Protein AF-R9M955-F1 (afdb_monomer_lite)

Secondary structure (DSSP, 8-state):
---TTTT--TTGGGS-SEEEEEETTEEEEEEEES-TTT-EEEEEEEESS-TTS----EEEEEESSHHHHHHHHHHHHHHHHHH--------PPP------

Structure (mmCIF, N/CA/C/O backbone):
data_AF-R9M955-F1
#
_entry.id   AF-R9M955-F1
#
loop_
_atom_site.group_PDB
_atom_site.id
_atom_site.type_symbol
_atom_site.label_atom_id
_atom_site.label_alt_id
_atom_site.label_comp_id
_atom_site.label_asym_id
_atom_site.label_entity_id
_atom_site.label_seq_id
_atom_site.pdbx_PDB_ins_code
_atom_site.Cartn_x
_atom_site.Cartn_y
_atom_site.Cartn_z
_atom_site.occupancy
_atom_site.B_iso_or_equiv
_atom_site.auth_seq_id
_atom_site.auth_comp_id
_atom_site.auth_asym_id
_atom_site.auth_atom_id
_atom_site.pdbx_PDB_model_num
ATOM 1 N N . MET A 1 1 ? 10.928 -3.876 18.694 1.00 46.69 1 MET A N 1
ATOM 2 C CA . MET A 1 1 ? 9.507 -3.908 18.302 1.00 46.69 1 MET A CA 1
ATOM 3 C C . MET A 1 1 ? 9.500 -4.499 16.907 1.00 46.69 1 MET A C 1
ATOM 5 O O . MET A 1 1 ? 10.062 -3.876 16.019 1.00 46.69 1 MET A O 1
ATOM 9 N N . GLU A 1 2 ? 9.072 -5.751 16.740 1.00 58.03 2 GLU A N 1
ATOM 10 C CA . GLU A 1 2 ? 8.960 -6.341 15.400 1.00 58.03 2 GLU A CA 1
ATOM 11 C C . GLU A 1 2 ? 7.838 -5.613 14.664 1.00 58.03 2 GLU A C 1
ATOM 13 O O . GLU A 1 2 ? 6.701 -5.605 15.135 1.00 58.03 2 GLU A O 1
ATOM 18 N N . SER A 1 3 ? 8.161 -4.950 13.551 1.00 71.88 3 SER A N 1
ATOM 19 C CA . SER A 1 3 ? 7.148 -4.321 12.707 1.00 71.88 3 SER A CA 1
ATOM 20 C C . SER A 1 3 ? 6.155 -5.385 12.262 1.00 71.88 3 SER A C 1
ATOM 22 O O . SER A 1 3 ? 6.557 -6.446 11.777 1.00 71.88 3 SER A O 1
ATOM 24 N N . SER A 1 4 ? 4.858 -5.085 12.336 1.00 77.06 4 SER A N 1
ATOM 25 C CA . SER A 1 4 ? 3.805 -6.022 11.896 1.00 77.06 4 SER A CA 1
ATOM 26 C C . SER A 1 4 ? 3.937 -6.407 10.413 1.00 77.06 4 SER A C 1
ATOM 28 O O . SER A 1 4 ? 3.338 -7.375 9.957 1.00 77.06 4 SER A O 1
ATOM 30 N N . PHE A 1 5 ? 4.756 -5.659 9.671 1.00 84.19 5 PHE A N 1
ATOM 31 C CA . PHE A 1 5 ? 5.045 -5.807 8.251 1.00 84.19 5 PHE A CA 1
ATOM 32 C C . PHE A 1 5 ? 6.467 -6.308 7.953 1.00 84.19 5 PHE A C 1
ATOM 34 O O . PHE A 1 5 ? 6.905 -6.241 6.806 1.00 8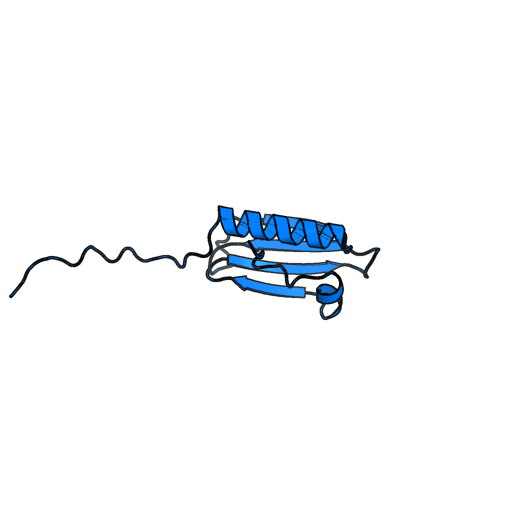4.19 5 PHE A O 1
ATOM 41 N N . ALA A 1 6 ? 7.200 -6.831 8.943 1.00 82.25 6 ALA A N 1
ATOM 42 C CA . ALA A 1 6 ? 8.569 -7.332 8.757 1.00 82.25 6 ALA A CA 1
ATOM 43 C C . ALA A 1 6 ? 8.686 -8.435 7.682 1.00 82.25 6 ALA A C 1
ATOM 45 O O . ALA A 1 6 ? 9.750 -8.630 7.101 1.00 82.25 6 ALA A O 1
ATOM 46 N N . PHE A 1 7 ? 7.582 -9.119 7.369 1.00 83.00 7 PHE A N 1
ATOM 47 C CA . PHE A 1 7 ? 7.500 -10.142 6.324 1.00 83.00 7 PHE A CA 1
ATOM 48 C C . PHE A 1 7 ? 7.489 -9.588 4.882 1.00 83.00 7 PHE A C 1
ATOM 50 O O . PHE A 1 7 ? 7.656 -10.359 3.935 1.00 83.00 7 PHE A O 1
ATOM 57 N N . LEU A 1 8 ? 7.246 -8.285 4.682 1.00 85.44 8 LEU A N 1
ATOM 58 C CA . LEU A 1 8 ? 7.131 -7.680 3.349 1.00 85.44 8 LEU A CA 1
ATOM 59 C C . LEU A 1 8 ? 8.506 -7.462 2.730 1.00 85.44 8 LEU A C 1
ATOM 61 O O . LEU A 1 8 ? 9.084 -6.414 2.946 1.00 85.44 8 LEU A O 1
ATOM 65 N N . ASP A 1 9 ? 9.060 -8.397 1.969 1.00 83.56 9 ASP A N 1
ATOM 66 C CA . ASP A 1 9 ? 10.348 -8.210 1.278 1.00 83.56 9 ASP A CA 1
ATOM 67 C C . ASP A 1 9 ? 10.205 -7.816 -0.206 1.00 83.56 9 ASP A C 1
ATOM 69 O O . ASP A 1 9 ? 9.155 -8.017 -0.813 1.00 83.56 9 ASP A O 1
ATOM 73 N N . SER A 1 10 ? 11.271 -7.310 -0.833 1.00 81.62 10 SER A N 1
ATOM 74 C CA . SER A 1 10 ? 11.346 -7.114 -2.289 1.00 81.62 10 SER A CA 1
ATOM 75 C C . SER A 1 10 ? 10.930 -8.365 -3.079 1.00 81.62 10 SER A C 1
ATOM 77 O O . SER A 1 10 ? 10.185 -8.264 -4.062 1.00 81.62 10 SER A O 1
ATOM 79 N N . ALA A 1 11 ? 11.310 -9.553 -2.595 1.00 83.50 11 ALA A N 1
ATOM 80 C CA . ALA A 1 11 ? 10.933 -10.834 -3.173 1.00 83.50 11 ALA A CA 1
ATOM 81 C C . ALA A 1 11 ? 9.441 -11.150 -2.988 1.00 83.50 11 ALA A C 1
ATOM 83 O O . ALA A 1 11 ? 8.858 -11.849 -3.821 1.00 83.50 11 ALA A O 1
ATOM 84 N N . PHE A 1 12 ? 8.793 -10.617 -1.946 1.00 82.75 12 PHE A N 1
ATOM 85 C CA . PHE A 1 12 ? 7.360 -10.801 -1.712 1.00 82.75 12 PHE A CA 1
ATOM 86 C C . PHE A 1 12 ? 6.560 -10.282 -2.903 1.00 82.75 12 PHE A C 1
ATOM 88 O O . PHE A 1 12 ? 5.676 -10.988 -3.375 1.00 82.75 12 PHE A O 1
ATOM 95 N N . PHE A 1 13 ? 6.951 -9.124 -3.451 1.00 80.12 13 PHE A N 1
ATOM 96 C CA . PHE A 1 13 ? 6.274 -8.463 -4.567 1.00 80.12 13 PHE A CA 1
ATOM 97 C C . PHE A 1 13 ? 6.442 -9.167 -5.922 1.00 80.12 13 PHE A C 1
ATOM 99 O O . PHE A 1 13 ? 5.681 -8.883 -6.847 1.00 80.12 13 PHE A O 1
ATOM 106 N N . THR A 1 14 ? 7.327 -10.160 -6.043 1.00 82.12 14 THR A N 1
ATOM 107 C CA . THR A 1 14 ? 7.504 -10.932 -7.289 1.00 82.12 14 THR A CA 1
ATOM 108 C C . THR A 1 14 ? 6.376 -11.937 -7.559 1.00 82.12 14 THR A C 1
ATOM 110 O O . THR A 1 14 ? 6.122 -12.279 -8.714 1.00 82.12 14 THR A O 1
ATOM 113 N N . ARG A 1 15 ? 5.663 -12.389 -6.519 1.00 80.56 15 ARG A N 1
ATOM 114 C CA . ARG A 1 15 ? 4.715 -13.522 -6.568 1.00 80.56 15 ARG A CA 1
ATOM 115 C C . ARG A 1 15 ? 3.377 -13.231 -7.265 1.00 80.56 15 ARG A C 1
ATOM 117 O O . ARG A 1 15 ? 2.721 -14.140 -7.756 1.00 80.56 15 ARG A O 1
ATOM 124 N N . ALA A 1 16 ? 2.966 -11.975 -7.304 1.00 80.69 16 ALA A N 1
ATOM 125 C CA . ALA A 1 16 ? 1.696 -11.457 -7.791 1.00 80.69 16 ALA A CA 1
ATOM 126 C C . ALA A 1 16 ? 1.853 -9.984 -8.209 1.00 80.69 16 ALA A C 1
ATOM 128 O O . ALA A 1 16 ? 2.812 -9.305 -7.842 1.00 80.69 16 ALA A O 1
ATOM 129 N N . ALA A 1 17 ? 0.917 -9.480 -9.013 1.00 82.38 17 ALA A N 1
ATOM 130 C CA . ALA A 1 17 ? 0.889 -8.068 -9.404 1.00 82.38 17 ALA A CA 1
ATOM 131 C C . ALA A 1 17 ? 0.259 -7.170 -8.325 1.00 82.38 17 ALA A C 1
ATOM 133 O O . ALA A 1 17 ? 0.569 -5.984 -8.242 1.00 82.38 17 ALA A O 1
ATOM 134 N N . VAL A 1 18 ? -0.631 -7.738 -7.508 1.00 86.19 18 VAL A N 1
ATOM 135 C CA . VAL A 1 18 ? -1.406 -7.030 -6.491 1.00 86.19 18 VAL A CA 1
ATOM 136 C C . VAL A 1 18 ? -1.469 -7.872 -5.221 1.00 86.19 18 VAL A C 1
ATOM 138 O O . VAL A 1 18 ? -1.761 -9.063 -5.294 1.00 86.19 18 VAL A O 1
ATOM 141 N N . TYR A 1 19 ? -1.272 -7.231 -4.072 1.00 84.00 19 TYR A N 1
ATOM 142 C CA . TYR A 1 19 ? -1.311 -7.846 -2.748 1.00 84.00 19 TYR A CA 1
ATOM 143 C C . TYR A 1 19 ? -2.310 -7.103 -1.869 1.00 84.00 19 TYR A C 1
ATOM 145 O O . TYR A 1 19 ? -1.989 -6.039 -1.340 1.00 84.00 19 TYR A O 1
ATOM 153 N N . PRO A 1 20 ? -3.541 -7.607 -1.744 1.00 85.81 20 PRO A N 1
ATOM 154 C CA . PRO A 1 20 ? -4.461 -7.126 -0.731 1.00 85.81 20 PRO A CA 1
ATOM 155 C C . PRO A 1 20 ? -4.087 -7.713 0.636 1.00 85.81 20 PRO A C 1
ATOM 157 O O . PRO A 1 20 ? -3.710 -8.881 0.733 1.00 85.81 20 PRO A O 1
ATOM 160 N N . GLY A 1 21 ? -4.237 -6.924 1.693 1.00 84.56 21 GLY A N 1
ATOM 161 C CA . GLY A 1 21 ? -4.089 -7.393 3.062 1.00 84.56 21 GLY A CA 1
ATOM 162 C C . GLY A 1 21 ? -4.891 -6.558 4.052 1.00 84.56 21 GLY A C 1
ATOM 163 O O . GLY A 1 21 ? -5.401 -5.477 3.749 1.00 84.56 21 GLY A O 1
ATOM 164 N N . SER A 1 22 ? -5.069 -7.111 5.243 1.00 83.81 22 SER A N 1
ATOM 165 C CA . SER A 1 22 ? -5.851 -6.487 6.303 1.00 83.81 22 SER A CA 1
ATOM 166 C C . SER A 1 22 ? -5.289 -6.849 7.665 1.00 83.81 22 SER A C 1
ATOM 168 O O . SER A 1 22 ? -4.907 -7.998 7.882 1.00 83.81 22 SER A O 1
ATOM 170 N N . LEU A 1 23 ? -5.279 -5.884 8.577 1.00 80.00 23 LEU A N 1
ATOM 171 C CA . LEU A 1 23 ? -4.815 -6.024 9.951 1.00 80.00 23 LEU A CA 1
ATOM 172 C C . LEU A 1 23 ? -5.901 -5.462 10.879 1.00 80.00 23 LEU A C 1
ATOM 174 O O . LEU A 1 23 ? -5.966 -4.265 11.141 1.00 80.00 23 LEU A O 1
ATOM 178 N N . GLY A 1 24 ? -6.829 -6.327 11.301 1.00 77.31 24 GLY A N 1
ATOM 179 C CA . GLY A 1 24 ? -8.046 -5.897 11.999 1.00 77.31 24 GLY A CA 1
ATOM 180 C C . GLY A 1 24 ? -8.931 -5.022 11.101 1.00 77.31 24 GLY A C 1
ATOM 181 O O . GLY A 1 24 ? -9.424 -5.479 10.066 1.00 77.31 24 GLY A O 1
ATOM 182 N N . THR A 1 25 ? -9.120 -3.763 11.495 1.00 75.38 25 THR A N 1
ATOM 183 C CA . THR A 1 25 ? -9.842 -2.717 10.743 1.00 75.38 25 THR A CA 1
ATOM 184 C C . THR A 1 25 ? -8.983 -2.018 9.688 1.00 75.38 25 THR A C 1
ATOM 186 O O . THR A 1 25 ? -9.528 -1.454 8.738 1.00 75.38 25 THR A O 1
ATOM 189 N N . PHE A 1 26 ? -7.656 -2.104 9.799 1.00 79.88 26 PHE A N 1
ATOM 190 C CA . PHE A 1 26 ? -6.721 -1.495 8.861 1.00 79.88 26 PHE A CA 1
ATOM 191 C C . PHE A 1 26 ? -6.663 -2.309 7.567 1.00 79.88 26 PHE A C 1
ATOM 193 O O . PHE A 1 26 ? -6.357 -3.506 7.581 1.00 79.88 26 PHE A O 1
ATOM 200 N N . ARG A 1 27 ? -6.956 -1.684 6.427 1.00 83.81 27 ARG A N 1
ATOM 201 C CA . ARG A 1 27 ? -6.875 -2.327 5.113 1.00 83.81 27 ARG A CA 1
ATOM 202 C C . ARG A 1 27 ? -5.734 -1.719 4.322 1.00 83.81 27 ARG A C 1
ATOM 204 O O . ARG A 1 27 ? -5.566 -0.505 4.277 1.00 83.81 27 ARG A O 1
ATOM 211 N N . TYR A 1 28 ? -4.971 -2.581 3.664 1.00 87.25 28 TYR A N 1
ATOM 212 C CA . TYR A 1 28 ? -3.878 -2.165 2.805 1.00 87.25 28 TYR A CA 1
ATOM 213 C C . TYR A 1 28 ? -3.884 -2.949 1.500 1.00 87.25 28 TYR A C 1
ATOM 215 O O . TYR A 1 28 ? -4.366 -4.081 1.399 1.00 87.25 28 TYR A O 1
ATOM 223 N N . ARG A 1 29 ? -3.357 -2.328 0.456 1.00 88.38 29 ARG A N 1
ATOM 224 C CA . ARG A 1 29 ? -3.177 -2.952 -0.845 1.00 88.38 29 ARG A CA 1
ATOM 225 C C . ARG A 1 29 ? -1.860 -2.490 -1.422 1.00 88.38 29 ARG A C 1
ATOM 227 O O . ARG A 1 29 ? -1.541 -1.312 -1.361 1.00 88.38 29 ARG A O 1
ATOM 234 N N . PHE A 1 30 ? -1.140 -3.406 -2.044 1.00 89.88 30 PHE A N 1
ATOM 235 C CA . PHE A 1 30 ? 0.046 -3.087 -2.821 1.00 89.88 30 PHE A CA 1
ATOM 236 C C . PHE A 1 30 ? -0.180 -3.488 -4.267 1.00 89.88 30 PHE A C 1
ATOM 238 O O . PHE A 1 30 ? -0.802 -4.514 -4.544 1.00 89.88 30 PHE A O 1
ATOM 245 N N . LYS A 1 31 ? 0.338 -2.701 -5.197 1.00 89.75 31 LYS A N 1
ATOM 246 C CA . LYS A 1 31 ? 0.394 -3.025 -6.618 1.00 89.75 31 LYS A CA 1
ATOM 247 C C . LYS A 1 31 ? 1.807 -2.747 -7.063 1.00 89.75 31 LYS A C 1
ATOM 249 O O . LYS A 1 31 ? 2.310 -1.643 -6.878 1.00 89.75 31 LYS A O 1
ATOM 254 N N . ARG A 1 32 ? 2.430 -3.748 -7.664 1.00 87.44 32 ARG A N 1
ATOM 255 C CA . ARG A 1 32 ? 3.684 -3.523 -8.365 1.00 87.44 32 ARG A CA 1
ATOM 256 C C . ARG A 1 32 ? 3.400 -3.103 -9.798 1.00 87.44 32 ARG A C 1
ATOM 258 O O . ARG A 1 32 ? 2.500 -3.631 -10.454 1.00 87.44 32 ARG A O 1
ATOM 265 N N . GLU A 1 33 ? 4.209 -2.186 -10.283 1.00 85.06 33 GLU A N 1
ATOM 266 C CA . GLU A 1 33 ? 4.239 -1.756 -11.667 1.00 85.06 33 GLU A CA 1
ATOM 267 C C . GLU A 1 33 ? 5.655 -1.965 -12.200 1.00 85.06 33 GLU A C 1
ATOM 269 O O . GLU A 1 33 ? 6.625 -1.544 -11.579 1.00 85.06 33 GLU A O 1
ATOM 274 N N . GLY A 1 34 ? 5.788 -2.673 -13.322 1.00 83.75 34 GLY A N 1
ATOM 275 C CA . GLY A 1 34 ? 7.092 -3.046 -13.873 1.00 83.75 34 GLY A CA 1
ATOM 276 C C . GLY A 1 34 ? 7.721 -4.284 -13.218 1.00 83.75 34 GLY A C 1
ATOM 277 O O . GLY A 1 34 ? 7.018 -5.214 -12.805 1.00 83.75 34 GLY A O 1
ATOM 278 N N . TRP A 1 35 ? 9.057 -4.301 -13.185 1.00 76.56 35 TRP A N 1
ATOM 279 C CA . TRP A 1 35 ? 9.920 -5.415 -12.761 1.00 76.56 35 TRP A CA 1
ATOM 280 C C . TRP A 1 35 ? 10.913 -4.972 -11.678 1.00 76.56 35 TRP A C 1
ATOM 282 O O . TRP A 1 35 ? 11.215 -3.788 -11.574 1.00 76.56 35 TRP A O 1
ATOM 292 N N . THR A 1 36 ? 11.421 -5.905 -10.869 1.00 76.75 36 THR A N 1
ATOM 293 C CA . THR A 1 36 ? 12.332 -5.589 -9.751 1.00 76.75 36 THR A CA 1
ATOM 294 C C . THR A 1 36 ? 13.539 -4.771 -10.234 1.00 76.75 36 THR A C 1
ATOM 296 O O . THR A 1 36 ? 14.124 -5.096 -11.266 1.00 76.75 36 THR A O 1
ATOM 299 N N . GLY A 1 37 ? 13.882 -3.682 -9.536 1.00 74.25 37 GLY A N 1
ATOM 300 C CA . GLY A 1 37 ? 14.990 -2.782 -9.904 1.00 74.25 37 GLY A CA 1
ATOM 301 C C . GLY A 1 37 ? 14.678 -1.683 -10.936 1.00 74.25 37 GLY A C 1
ATOM 302 O O . GLY A 1 37 ? 15.475 -0.766 -11.104 1.00 74.25 37 GLY A O 1
ATOM 303 N N . SER A 1 38 ? 13.530 -1.717 -11.617 1.00 79.19 38 SER A N 1
ATOM 304 C CA . SER A 1 38 ? 13.056 -0.598 -12.469 1.00 79.19 38 SER A CA 1
ATOM 305 C C . SER A 1 38 ? 11.561 -0.310 -12.317 1.00 79.19 38 SER A C 1
ATOM 307 O O . SER A 1 38 ? 11.010 0.563 -12.983 1.00 79.19 38 SER A O 1
ATOM 309 N N . GLY A 1 39 ? 10.895 -1.085 -11.469 1.00 83.88 39 GLY A N 1
ATOM 310 C CA . GLY A 1 39 ? 9.484 -0.988 -11.165 1.00 83.88 39 GLY A CA 1
ATOM 311 C C . GLY A 1 39 ? 9.219 -0.173 -9.910 1.00 83.88 39 GLY A C 1
ATOM 312 O O . GLY A 1 39 ? 10.123 0.140 -9.136 1.00 83.88 39 GLY A O 1
ATOM 313 N N . ARG A 1 40 ? 7.947 0.143 -9.700 1.00 89.62 40 ARG A N 1
ATOM 314 C CA . ARG A 1 40 ? 7.452 0.896 -8.549 1.00 89.62 40 ARG A CA 1
ATOM 315 C C . ARG A 1 40 ? 6.408 0.080 -7.810 1.00 89.62 40 ARG A C 1
ATOM 317 O O . ARG A 1 40 ? 5.639 -0.665 -8.417 1.00 89.62 40 ARG A O 1
ATOM 324 N N . ILE A 1 41 ? 6.385 0.211 -6.496 1.00 89.75 41 ILE A N 1
ATOM 325 C CA . ILE A 1 41 ? 5.377 -0.364 -5.619 1.00 89.75 41 ILE A CA 1
ATOM 326 C C . ILE A 1 41 ? 4.472 0.775 -5.193 1.00 89.75 41 ILE A C 1
ATOM 328 O O . ILE A 1 41 ? 4.869 1.661 -4.444 1.00 89.75 41 ILE A O 1
ATOM 332 N N . GLN A 1 42 ? 3.239 0.737 -5.667 1.00 90.94 42 GLN A N 1
ATOM 333 C CA . GLN A 1 42 ? 2.214 1.639 -5.195 1.00 90.94 42 GLN A CA 1
ATOM 334 C C . GLN A 1 42 ? 1.478 0.968 -4.039 1.00 90.94 42 GLN A C 1
ATOM 336 O O . GLN A 1 42 ? 0.975 -0.153 -4.166 1.00 90.94 42 GLN A O 1
ATOM 341 N N . ALA A 1 43 ? 1.468 1.636 -2.896 1.00 90.19 43 ALA A N 1
ATOM 342 C CA . ALA A 1 43 ? 0.771 1.219 -1.700 1.00 90.19 43 ALA A CA 1
ATOM 343 C C . ALA A 1 43 ? -0.471 2.082 -1.501 1.00 90.19 43 ALA A C 1
ATOM 345 O O . ALA A 1 43 ? -0.474 3.279 -1.788 1.00 90.19 43 ALA A O 1
ATOM 346 N N . TRP A 1 44 ? -1.529 1.455 -1.006 1.00 88.44 44 TRP A N 1
ATOM 347 C CA . TRP A 1 44 ? -2.752 2.111 -0.575 1.00 88.44 44 TRP A CA 1
ATOM 348 C C . TRP A 1 44 ? -3.096 1.614 0.811 1.00 88.44 44 TRP A C 1
ATOM 350 O O . TRP A 1 44 ? -3.109 0.403 1.042 1.00 88.44 44 TRP A O 1
ATOM 360 N N . VAL A 1 45 ? -3.430 2.536 1.699 1.00 87.38 45 VAL A N 1
ATOM 361 C CA . VAL A 1 45 ? -4.006 2.239 3.007 1.00 87.38 45 VAL A CA 1
ATOM 362 C C . VAL A 1 45 ? -5.328 2.970 3.119 1.00 87.38 45 VAL A C 1
ATOM 364 O O . VAL A 1 45 ? -5.470 4.112 2.682 1.00 87.38 45 VAL A O 1
ATOM 367 N N . TYR A 1 46 ? -6.322 2.278 3.647 1.00 79.12 46 TYR A N 1
ATOM 368 C CA . TYR A 1 46 ? -7.656 2.817 3.828 1.00 79.12 46 TYR A CA 1
ATOM 369 C C . TYR A 1 46 ? -8.295 2.177 5.050 1.00 79.12 46 TYR A C 1
ATOM 371 O O . TYR A 1 46 ? -7.975 1.055 5.450 1.00 79.12 46 TYR A O 1
ATOM 379 N N . GLU A 1 47 ? -9.197 2.928 5.659 1.00 67.00 47 GLU A N 1
ATOM 380 C CA . GLU A 1 47 ? -9.949 2.493 6.820 1.00 67.00 47 GLU A CA 1
ATOM 381 C C . GLU A 1 47 ? -11.427 2.467 6.449 1.00 67.00 47 GLU A C 1
ATOM 383 O O . GLU A 1 47 ? -11.883 3.291 5.655 1.00 67.00 47 GLU A O 1
ATOM 388 N N . ASN A 1 48 ? -12.148 1.522 7.051 1.00 54.22 48 ASN A N 1
ATOM 389 C CA . ASN A 1 48 ? -13.586 1.302 6.940 1.00 54.22 48 ASN A CA 1
ATOM 390 C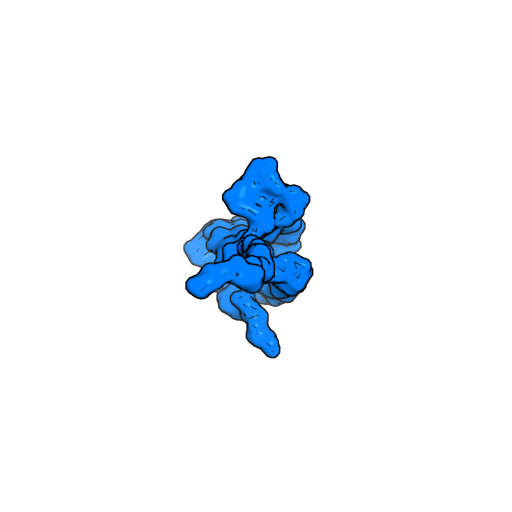 C . ASN A 1 48 ? -14.054 0.338 5.827 1.00 54.22 48 ASN A C 1
ATOM 392 O O . ASN A 1 48 ? -13.545 0.286 4.710 1.00 54.22 48 ASN A O 1
ATOM 396 N N . THR A 1 49 ? -15.058 -0.461 6.191 1.00 53.44 49 THR A N 1
ATOM 397 C CA . THR A 1 49 ? -15.602 -1.649 5.504 1.00 53.44 49 THR A CA 1
ATOM 398 C C . THR A 1 49 ? -16.129 -1.412 4.076 1.00 53.44 49 THR A C 1
ATOM 400 O O . THR A 1 49 ? -16.392 -2.387 3.372 1.00 53.44 49 THR A O 1
ATOM 403 N N . SER A 1 50 ? -16.230 -0.162 3.606 1.00 45.94 50 SER A N 1
ATOM 404 C CA . SER A 1 50 ? -16.837 0.180 2.312 1.00 45.94 50 SER A CA 1
ATOM 405 C C . SER A 1 50 ? -16.044 1.228 1.525 1.00 45.94 50 SER A C 1
ATOM 407 O O . SER A 1 50 ? -15.800 2.335 1.998 1.00 45.94 50 SER A O 1
ATOM 409 N N . PHE A 1 51 ? -15.721 0.882 0.274 1.00 41.81 51 PHE A N 1
ATOM 410 C CA . PHE A 1 51 ? -14.986 1.685 -0.717 1.00 41.81 51 PHE A CA 1
ATOM 411 C C . PHE A 1 51 ? -15.679 3.018 -1.082 1.00 41.81 51 PHE A C 1
ATOM 413 O O . PHE A 1 51 ? -15.018 3.939 -1.544 1.00 41.81 51 PHE A O 1
ATOM 420 N N . GLU A 1 52 ? -16.990 3.140 -0.845 1.00 46.22 52 GLU A N 1
ATOM 421 C CA . GLU A 1 52 ? -17.789 4.348 -1.131 1.00 46.22 52 GLU A CA 1
ATOM 422 C C . GLU A 1 52 ? -17.719 5.428 -0.029 1.00 46.22 52 GLU A C 1
ATOM 424 O O . GLU A 1 52 ? -18.065 6.575 -0.291 1.00 46.22 52 GLU A O 1
ATOM 429 N N . LEU A 1 53 ? -17.260 5.088 1.186 1.00 52.00 53 LEU A N 1
ATOM 430 C CA . LEU A 1 53 ? -17.179 5.990 2.356 1.00 52.00 53 LEU A CA 1
ATOM 431 C C . LEU A 1 53 ? -15.748 6.133 2.905 1.00 52.00 53 LEU A C 1
ATOM 433 O O . LEU A 1 53 ? -15.539 6.667 3.993 1.00 52.00 53 LEU A O 1
ATOM 437 N N . ALA A 1 54 ? -14.753 5.605 2.193 1.00 50.84 54 ALA A N 1
ATOM 438 C CA . ALA A 1 54 ? -13.363 5.651 2.622 1.00 50.84 54 ALA A CA 1
ATOM 439 C C . ALA A 1 54 ? -12.796 7.070 2.428 1.00 50.84 54 ALA A C 1
ATOM 441 O O . ALA A 1 54 ? -12.254 7.396 1.377 1.00 50.84 54 ALA A O 1
ATOM 442 N N . GLU A 1 55 ? -12.921 7.919 3.449 1.00 51.03 55 GLU A N 1
ATOM 443 C CA . GLU A 1 55 ? -12.446 9.315 3.423 1.00 51.03 55 GLU A CA 1
ATOM 444 C C . GLU A 1 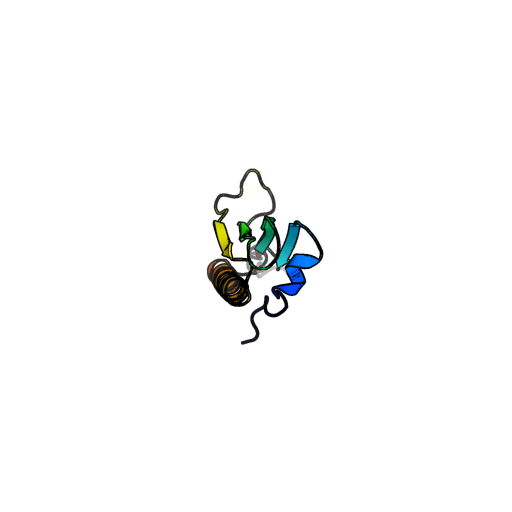55 ? -10.918 9.451 3.537 1.00 51.03 55 GLU A C 1
ATOM 446 O O . GLU A 1 55 ? -10.355 10.469 3.151 1.00 51.03 55 GLU A O 1
ATOM 451 N N . ASN A 1 56 ? -10.217 8.414 4.003 1.00 61.06 56 ASN A N 1
ATOM 452 C CA . ASN A 1 56 ? -8.778 8.469 4.273 1.00 61.06 56 ASN A CA 1
ATOM 453 C C . ASN A 1 56 ? -8.011 7.431 3.447 1.00 61.06 56 ASN A C 1
ATOM 455 O O . ASN A 1 56 ? -7.333 6.565 4.010 1.00 61.06 56 ASN A O 1
ATOM 459 N N . ILE A 1 57 ? -8.155 7.472 2.118 1.00 72.88 57 ILE A N 1
ATOM 460 C CA . ILE A 1 57 ? -7.305 6.685 1.215 1.00 72.88 57 ILE A CA 1
ATOM 461 C C . ILE A 1 57 ? -5.967 7.409 1.103 1.00 72.88 57 ILE A C 1
ATOM 463 O O . ILE A 1 57 ? -5.856 8.423 0.418 1.00 72.88 57 ILE A O 1
ATOM 467 N N . GLU A 1 58 ? -4.943 6.872 1.753 1.00 82.88 58 GLU A N 1
ATOM 468 C CA . GLU A 1 58 ? -3.579 7.345 1.555 1.00 82.88 58 GLU A CA 1
ATOM 469 C C . GLU A 1 58 ? -2.883 6.419 0.571 1.00 82.88 58 GLU A C 1
ATOM 471 O O . GLU A 1 58 ? -2.898 5.193 0.717 1.00 82.88 58 GLU A O 1
ATOM 476 N N . THR A 1 59 ? -2.304 7.015 -0.465 1.00 87.62 59 THR A N 1
ATOM 477 C CA . THR A 1 59 ? -1.498 6.297 -1.441 1.00 87.62 59 THR A CA 1
ATOM 478 C C . THR A 1 59 ? -0.094 6.850 -1.435 1.00 87.62 59 THR A C 1
ATOM 480 O O . THR A 1 59 ? 0.102 8.062 -1.471 1.00 87.62 59 THR A O 1
ATOM 483 N N . GLU A 1 60 ? 0.874 5.948 -1.416 1.00 90.56 60 GLU A N 1
ATOM 484 C CA . GLU A 1 60 ? 2.272 6.308 -1.542 1.00 90.56 60 GLU A CA 1
ATOM 485 C C . GLU A 1 60 ? 2.951 5.368 -2.529 1.00 90.56 60 GLU A C 1
ATOM 487 O O . GLU A 1 60 ? 2.584 4.198 -2.670 1.00 90.56 60 GLU A O 1
ATOM 492 N N . THR A 1 61 ? 3.895 5.914 -3.286 1.00 90.62 61 THR A N 1
ATOM 493 C CA . THR A 1 61 ? 4.619 5.169 -4.311 1.00 90.62 61 THR A CA 1
ATOM 494 C C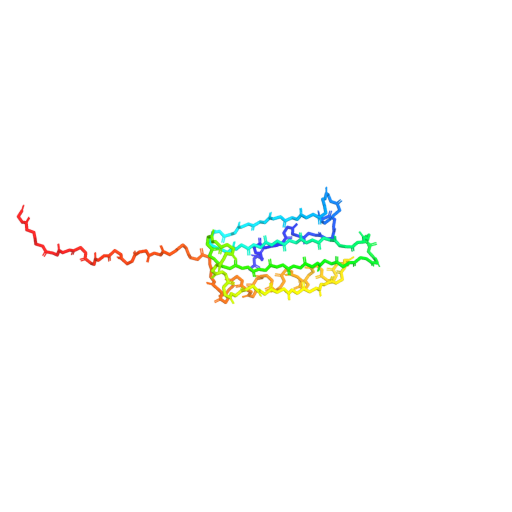 . THR A 1 61 ? 6.070 5.070 -3.896 1.00 90.62 61 THR A C 1
ATOM 496 O O . THR A 1 61 ? 6.721 6.082 -3.664 1.00 90.62 61 THR A O 1
ATOM 499 N N . PHE A 1 62 ? 6.567 3.845 -3.848 1.00 90.00 62 PHE A N 1
ATOM 500 C CA . PHE A 1 62 ? 7.935 3.519 -3.484 1.00 90.00 62 PHE A CA 1
ATOM 501 C C . PHE A 1 62 ? 8.621 2.834 -4.662 1.00 90.00 62 PHE A C 1
ATOM 503 O O . PHE A 1 62 ? 7.970 2.197 -5.493 1.00 90.00 62 PHE A O 1
ATOM 510 N N . ASP A 1 63 ? 9.940 2.928 -4.752 1.00 89.88 63 ASP A N 1
ATOM 511 C CA . ASP A 1 63 ? 10.697 2.154 -5.732 1.00 89.88 63 ASP A CA 1
ATOM 512 C C . ASP A 1 63 ? 10.713 0.666 -5.349 1.00 89.88 63 ASP A C 1
ATOM 514 O O . ASP A 1 63 ? 10.782 0.312 -4.171 1.00 89.88 63 ASP A O 1
ATOM 518 N N . TRP A 1 64 ? 10.648 -0.235 -6.338 1.00 87.56 64 TRP A N 1
ATOM 519 C CA . TRP A 1 64 ? 10.737 -1.682 -6.104 1.00 87.56 64 TRP A CA 1
ATOM 520 C C . TRP A 1 64 ? 12.194 -2.105 -5.865 1.00 87.56 64 TRP A C 1
ATOM 522 O O . TRP A 1 64 ? 12.824 -2.785 -6.681 1.00 87.56 64 TRP A O 1
ATOM 532 N N . THR A 1 65 ? 12.719 -1.667 -4.725 1.00 87.94 65 THR A N 1
ATOM 533 C CA . THR A 1 65 ? 14.062 -1.930 -4.201 1.00 87.94 65 THR A CA 1
ATOM 534 C C . THR A 1 65 ? 13.971 -2.277 -2.716 1.00 87.94 65 THR A C 1
ATOM 536 O O . THR A 1 65 ? 12.943 -2.043 -2.084 1.00 87.94 65 THR A O 1
ATOM 539 N N . GLU A 1 66 ? 15.036 -2.831 -2.139 1.00 86.25 66 GLU A N 1
ATOM 540 C CA . GLU A 1 66 ? 15.077 -3.161 -0.706 1.00 86.25 66 GLU A CA 1
ATOM 541 C C . GLU A 1 66 ? 14.816 -1.921 0.163 1.00 86.25 66 GLU A C 1
ATOM 543 O O . GLU A 1 66 ? 13.916 -1.938 0.998 1.00 86.25 66 GLU A O 1
ATOM 548 N N . ALA A 1 67 ? 15.482 -0.803 -0.143 1.00 87.88 67 ALA A N 1
ATOM 549 C CA . ALA A 1 67 ? 15.280 0.466 0.553 1.00 87.88 67 ALA A CA 1
ATOM 550 C C . ALA A 1 67 ? 13.839 1.001 0.423 1.00 87.88 67 ALA A C 1
ATOM 552 O O . ALA A 1 67 ? 13.269 1.501 1.393 1.00 87.88 67 ALA A O 1
ATOM 553 N N . GLY A 1 68 ? 13.222 0.880 -0.759 1.00 88.44 68 GLY A N 1
ATOM 554 C CA . GLY A 1 68 ? 11.830 1.293 -0.963 1.00 88.44 68 GLY A CA 1
ATOM 555 C C . GLY A 1 68 ? 10.843 0.427 -0.178 1.00 88.44 68 GLY A C 1
ATOM 556 O O . GLY A 1 68 ? 9.860 0.928 0.363 1.00 88.44 68 GLY A O 1
ATOM 557 N N . VAL A 1 69 ? 11.136 -0.867 -0.046 1.00 86.88 69 VAL A N 1
ATOM 558 C CA . VAL A 1 69 ? 10.347 -1.793 0.771 1.00 86.88 69 VAL A CA 1
ATOM 559 C C . VAL A 1 69 ? 10.525 -1.520 2.268 1.00 86.88 69 VAL A C 1
ATOM 561 O O . VAL A 1 69 ? 9.546 -1.570 3.009 1.00 86.88 69 VAL A O 1
ATOM 564 N N . GLU A 1 70 ? 11.726 -1.174 2.731 1.00 89.50 70 GLU A N 1
ATOM 565 C CA . GLU A 1 70 ? 11.951 -0.733 4.115 1.00 89.50 70 GLU A CA 1
ATOM 566 C C . GLU A 1 70 ? 11.189 0.560 4.444 1.00 89.50 70 GLU A C 1
ATOM 568 O O . GLU A 1 70 ? 10.552 0.657 5.501 1.00 89.50 70 GLU A O 1
ATOM 573 N N . ALA A 1 71 ? 11.185 1.525 3.518 1.00 90.50 71 ALA A N 1
ATOM 574 C CA . ALA A 1 71 ? 10.389 2.744 3.635 1.00 90.50 71 ALA A CA 1
ATOM 575 C C . ALA A 1 71 ? 8.886 2.430 3.680 1.00 90.50 71 ALA A C 1
ATOM 577 O O . ALA A 1 71 ? 8.187 2.925 4.563 1.00 90.50 71 ALA A O 1
ATOM 578 N N . LEU A 1 72 ? 8.407 1.531 2.813 1.00 89.81 72 LEU A N 1
ATOM 579 C CA . LEU A 1 72 ? 7.022 1.060 2.818 1.00 89.81 72 LEU A CA 1
ATOM 580 C C . LEU A 1 72 ? 6.636 0.423 4.159 1.00 89.81 72 LEU A C 1
ATOM 582 O O . LEU A 1 72 ? 5.568 0.720 4.687 1.00 89.81 72 LEU A O 1
ATOM 586 N N . ARG A 1 73 ? 7.485 -0.442 4.729 1.00 89.50 73 ARG A N 1
ATOM 587 C CA . ARG A 1 73 ? 7.236 -1.057 6.046 1.00 89.50 73 ARG A CA 1
ATOM 588 C C . ARG A 1 73 ? 7.112 0.004 7.134 1.00 89.50 73 ARG A C 1
ATOM 590 O O . ARG A 1 73 ? 6.192 -0.070 7.941 1.00 89.50 73 ARG A O 1
ATOM 597 N N . SER A 1 74 ? 8.017 0.981 7.133 1.00 89.69 74 SER A N 1
ATOM 598 C CA . SER A 1 74 ? 8.025 2.067 8.117 1.00 89.69 74 SER A CA 1
ATOM 599 C C . SER A 1 74 ? 6.796 2.960 7.977 1.00 89.69 74 SER A C 1
ATOM 601 O O . SER A 1 74 ? 6.184 3.325 8.976 1.00 89.69 74 SER A O 1
ATOM 603 N N . TRP A 1 75 ? 6.397 3.267 6.743 1.00 90.25 75 TRP A N 1
ATOM 604 C CA . TRP A 1 75 ? 5.182 4.018 6.455 1.00 90.25 75 TRP A CA 1
ATOM 605 C C . TRP A 1 75 ? 3.931 3.256 6.898 1.00 90.25 75 TRP A C 1
ATOM 607 O O . TRP A 1 75 ? 3.083 3.818 7.580 1.00 90.25 75 TRP A O 1
ATOM 617 N N . LEU A 1 76 ? 3.835 1.957 6.603 1.00 87.62 76 LEU A N 1
ATOM 618 C CA . LEU A 1 76 ? 2.721 1.125 7.060 1.00 87.62 76 LEU A CA 1
ATOM 619 C C . LEU A 1 76 ? 2.642 1.042 8.582 1.00 87.62 76 LEU A C 1
ATOM 621 O O . LEU A 1 76 ? 1.544 1.100 9.118 1.00 87.62 76 LEU A O 1
ATOM 625 N N . ASP A 1 77 ? 3.776 0.911 9.271 1.00 86.94 77 ASP A N 1
ATOM 626 C CA . ASP A 1 77 ? 3.828 0.864 10.735 1.00 86.94 77 ASP A CA 1
ATOM 627 C C . ASP A 1 77 ? 3.390 2.203 11.350 1.00 86.94 77 ASP A C 1
ATOM 629 O O . ASP A 1 77 ? 2.568 2.215 12.264 1.00 86.94 77 ASP A O 1
ATOM 633 N N . GLN A 1 78 ? 3.823 3.330 10.769 1.00 86.06 78 GLN A N 1
ATOM 634 C CA . GLN A 1 78 ? 3.328 4.661 11.139 1.00 86.06 78 GLN A CA 1
ATOM 635 C C . GLN A 1 78 ? 1.819 4.767 10.927 1.00 86.06 78 GLN A C 1
ATOM 637 O O . GLN A 1 78 ? 1.104 5.124 11.856 1.00 86.06 78 GLN A O 1
ATOM 642 N N . LYS A 1 79 ? 1.307 4.378 9.755 1.00 85.00 79 LYS A N 1
ATOM 643 C CA . LYS A 1 79 ? -0.133 4.428 9.463 1.00 85.00 79 LYS A CA 1
ATOM 644 C C . LYS A 1 79 ? -0.940 3.511 10.370 1.00 85.00 79 LYS A C 1
ATOM 646 O O . LYS A 1 79 ? -2.034 3.879 10.787 1.00 85.00 79 LYS A O 1
ATOM 651 N N . LEU A 1 80 ? -0.393 2.349 10.711 1.00 82.06 80 LEU A N 1
ATOM 652 C CA . LEU A 1 80 ? -0.976 1.420 11.672 1.00 82.06 80 LEU A CA 1
ATOM 653 C C . LEU A 1 80 ? -1.012 2.016 13.084 1.00 82.06 80 LEU A C 1
ATOM 655 O O . LEU A 1 80 ? -1.983 1.797 13.799 1.00 82.06 80 LEU A O 1
ATOM 659 N N . ALA A 1 81 ? 0.021 2.757 13.487 1.00 80.00 81 ALA A N 1
ATOM 660 C CA . ALA A 1 81 ? 0.097 3.416 14.787 1.00 80.00 81 ALA A CA 1
ATOM 661 C C . ALA A 1 81 ? -0.801 4.663 14.873 1.00 80.00 81 ALA A C 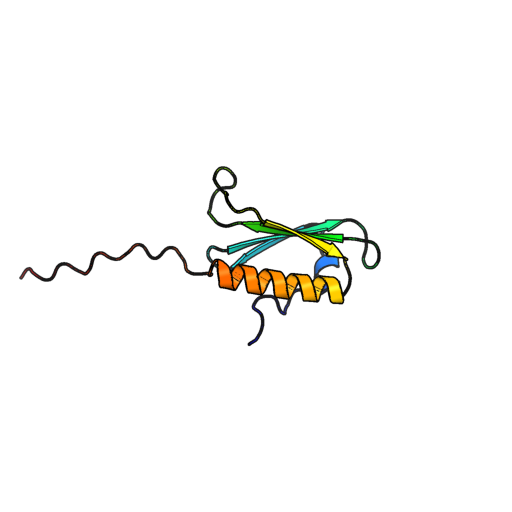1
ATOM 663 O O . ALA A 1 81 ? -1.440 4.873 15.900 1.00 80.00 81 ALA A O 1
ATOM 664 N N . GLU A 1 82 ? -0.881 5.459 13.801 1.00 77.19 82 GLU A N 1
ATOM 665 C CA . GLU A 1 82 ? -1.746 6.643 13.703 1.00 77.19 82 GLU A CA 1
ATOM 666 C C . GLU A 1 82 ? -3.232 6.263 13.726 1.00 77.19 82 GLU A C 1
ATOM 668 O O . GLU A 1 82 ? -4.028 6.907 14.405 1.00 77.19 82 GLU A O 1
ATOM 673 N N . ARG A 1 83 ? -3.604 5.211 12.988 1.00 73.56 83 ARG A N 1
ATOM 674 C CA . ARG A 1 83 ? -4.997 4.762 12.841 1.00 73.56 83 ARG A CA 1
ATOM 675 C C . ARG A 1 83 ? -5.424 3.750 13.899 1.00 73.56 83 ARG A C 1
ATOM 677 O O . ARG A 1 83 ? -6.580 3.698 14.304 1.00 73.56 83 ARG A O 1
ATOM 684 N N . GLY A 1 84 ? -4.480 2.945 14.369 1.00 68.81 84 GLY A N 1
ATOM 685 C CA . GLY A 1 84 ? -4.749 1.807 15.230 1.00 68.81 84 GLY A CA 1
ATOM 686 C C . GLY A 1 84 ? -5.345 0.615 14.474 1.00 68.81 84 GLY A C 1
ATOM 687 O O . GLY A 1 84 ? -5.876 0.704 13.370 1.00 68.81 84 GLY A O 1
ATOM 688 N N . THR A 1 85 ? -5.256 -0.550 15.105 1.00 66.69 85 THR A N 1
ATOM 689 C CA . THR A 1 85 ? -5.879 -1.808 14.651 1.00 66.69 85 THR A CA 1
ATOM 690 C C . THR A 1 85 ? -7.097 -2.172 15.482 1.00 66.69 85 THR A C 1
ATOM 692 O O . THR A 1 85 ? -7.614 -3.288 15.375 1.00 66.69 85 THR A O 1
ATOM 695 N N . GLN A 1 86 ? -7.523 -1.259 16.361 1.00 55.66 86 GLN A N 1
ATOM 696 C CA . GLN A 1 86 ? -8.567 -1.551 17.319 1.00 55.66 86 GLN A CA 1
ATOM 697 C C . GLN A 1 86 ? -9.876 -1.768 16.555 1.00 55.66 86 GLN A C 1
ATOM 699 O O . GLN A 1 86 ? -10.316 -0.877 15.821 1.00 55.66 86 GLN A O 1
ATOM 704 N N . PRO A 1 87 ? -10.508 -2.948 16.688 1.00 55.47 87 PRO A N 1
ATOM 705 C CA . PRO A 1 87 ? -11.876 -3.099 16.232 1.00 55.47 87 PRO A CA 1
ATOM 706 C C . PRO A 1 87 ? -12.710 -2.042 16.949 1.00 55.47 87 PRO A C 1
ATOM 708 O O . PRO A 1 87 ? -12.471 -1.787 18.129 1.00 55.47 87 PRO A O 1
ATOM 711 N N . TYR A 1 88 ? -13.667 -1.432 16.244 1.00 47.19 88 TYR A N 1
ATOM 712 C CA . TYR A 1 88 ? -14.637 -0.525 16.849 1.00 47.19 88 TYR A CA 1
ATOM 713 C C . TYR A 1 88 ? -15.244 -1.219 18.073 1.00 47.19 88 TYR A C 1
ATOM 715 O O . TYR A 1 88 ? -16.082 -2.116 17.944 1.00 47.19 88 TYR A O 1
ATOM 723 N N . GLN A 1 89 ? -14.762 -0.863 19.264 1.00 48.44 89 GLN A N 1
ATOM 724 C CA . GLN A 1 89 ? -15.370 -1.309 20.496 1.00 48.44 89 GLN A CA 1
ATOM 725 C C . GLN A 1 89 ? -16.630 -0.479 20.605 1.00 48.44 89 GLN A C 1
ATOM 727 O O . GLN A 1 89 ? -16.582 0.696 20.964 1.00 48.44 89 GLN A O 1
ATOM 732 N N . ILE A 1 90 ? -17.758 -1.097 20.252 1.00 52.44 90 ILE A N 1
ATOM 733 C CA . ILE A 1 90 ? -19.061 -0.613 20.688 1.00 52.44 90 ILE A CA 1
ATOM 734 C C . ILE A 1 90 ? -18.869 -0.314 22.178 1.00 52.44 90 ILE A C 1
ATOM 736 O O . ILE A 1 90 ? -18.444 -1.230 22.895 1.00 52.44 90 ILE A O 1
ATOM 740 N N . PRO A 1 91 ? -19.071 0.930 22.650 1.00 51.16 91 PRO A N 1
ATOM 741 C CA . PRO A 1 91 ? -19.035 1.173 24.074 1.00 51.16 91 PRO A CA 1
ATOM 742 C C . PRO A 1 91 ? -20.107 0.258 24.645 1.00 51.16 91 PRO A C 1
ATOM 744 O O . PRO A 1 91 ? -21.294 0.451 24.381 1.00 51.16 91 PRO A O 1
ATOM 747 N N . TYR A 1 92 ? -19.694 -0.796 25.350 1.00 47.00 92 TYR A N 1
ATOM 748 C CA . TYR A 1 92 ? -20.622 -1.523 26.191 1.00 47.00 92 TYR A CA 1
ATOM 749 C C . TYR A 1 92 ? -21.178 -0.439 27.113 1.00 47.00 92 TYR A C 1
ATOM 751 O O . TYR A 1 92 ? -20.376 0.189 27.818 1.00 47.00 92 TYR A O 1
ATOM 759 N N . PRO A 1 93 ? -22.487 -0.125 27.066 1.00 57.41 93 PRO A N 1
ATOM 760 C CA . PRO A 1 93 ? -23.033 0.765 28.069 1.00 57.41 93 PRO 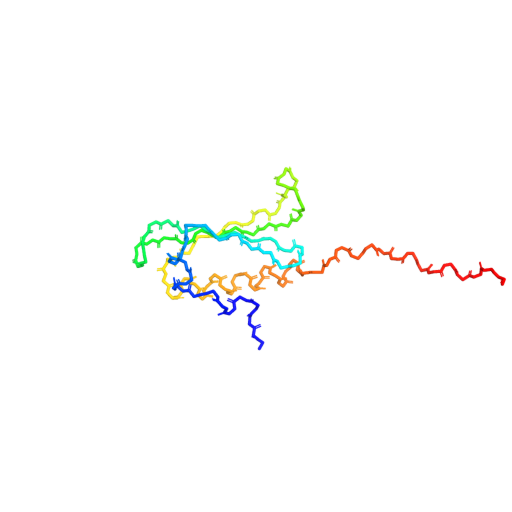A CA 1
ATOM 761 C C . PRO A 1 93 ? -22.639 0.151 29.417 1.00 57.41 93 PRO A C 1
ATOM 763 O O . PRO A 1 93 ? -22.731 -1.077 29.550 1.00 57.41 93 PRO A O 1
ATOM 766 N N . PRO A 1 94 ? -22.099 0.945 30.363 1.00 52.88 94 PRO A N 1
ATOM 767 C CA . PRO A 1 94 ? -21.723 0.422 31.667 1.00 52.88 94 PRO A CA 1
ATOM 768 C C . PRO A 1 94 ? -22.933 -0.347 32.173 1.00 52.88 94 PRO A C 1
ATOM 770 O O . PRO A 1 94 ? -24.031 0.212 32.203 1.00 52.88 94 PRO A O 1
ATOM 773 N N . GLY A 1 95 ? -22.742 -1.650 32.414 1.00 56.78 95 GLY A N 1
ATOM 774 C CA . GLY A 1 95 ? -23.821 -2.545 32.798 1.00 56.78 95 GLY A CA 1
ATOM 775 C C . GLY A 1 95 ? -24.634 -1.850 33.872 1.00 56.78 95 GLY A C 1
ATOM 776 O O . GLY A 1 95 ? -24.070 -1.452 34.890 1.00 56.78 95 GLY A O 1
ATOM 777 N N . HIS A 1 96 ? -25.909 -1.609 33.572 1.00 52.94 96 HIS A N 1
ATOM 778 C CA . HIS A 1 96 ? -26.854 -1.000 34.489 1.00 52.94 96 HIS A CA 1
ATOM 779 C C . HIS A 1 96 ? -26.710 -1.748 35.822 1.00 52.94 96 HIS A C 1
ATOM 781 O O . HIS A 1 96 ? -26.993 -2.949 35.858 1.00 52.94 96 HIS A O 1
ATOM 787 N N . PRO A 1 97 ? -26.201 -1.117 36.896 1.00 67.00 97 PRO A N 1
ATOM 788 C CA . PRO A 1 97 ? -26.312 -1.738 38.195 1.00 67.00 97 PRO A CA 1
ATOM 789 C C . PRO A 1 97 ? -27.799 -1.697 38.533 1.00 67.00 97 PRO A C 1
ATOM 791 O O . PRO A 1 97 ? -28.429 -0.660 38.333 1.00 67.00 97 PRO A O 1
ATOM 794 N N . ASP A 1 98 ? -28.316 -2.814 39.032 1.00 57.97 98 ASP A N 1
ATOM 795 C CA . ASP A 1 98 ? -29.670 -2.998 39.565 1.00 57.97 98 ASP A CA 1
ATOM 796 C C . ASP A 1 98 ? -30.691 -3.644 38.609 1.00 57.97 98 ASP A C 1
ATOM 798 O O . ASP A 1 98 ? -31.243 -3.011 37.714 1.00 57.97 98 ASP A O 1
ATOM 802 N N . SER A 1 99 ? -30.971 -4.932 38.831 1.00 50.84 99 SER A N 1
ATOM 803 C CA . SER A 1 99 ? -32.160 -5.292 39.616 1.00 50.84 99 SER A CA 1
ATOM 804 C C . SER A 1 99 ? -32.261 -6.811 39.846 1.00 50.84 99 SER A C 1
ATOM 806 O O . SER A 1 99 ? -32.407 -7.587 38.901 1.00 50.84 99 SER A O 1
ATOM 808 N N . ASN A 1 100 ? -32.268 -7.148 41.142 1.00 48.72 100 ASN A N 1
ATOM 809 C CA . ASN A 1 100 ? -32.851 -8.313 41.827 1.00 48.72 100 ASN A CA 1
ATOM 810 C C . ASN A 1 100 ? -32.130 -9.674 41.820 1.00 48.72 100 ASN A C 1
ATOM 812 O O . ASN A 1 100 ? -32.475 -10.544 40.988 1.00 48.72 100 ASN A O 1
#

Sequence (100 aa):
MESSFAFLDSAFFTRAAVYPGSLGTFRYRFKREGWTGSGRIQAWVYENTSFELAENIETETFDWTEAGVEALRSWLDQKLAERGTQPYQIPYPPGHPDSN

pLDDT: mean 75.52, std 14.84, range [41.81, 90.94]

Radius of gyration: 17.71 Å; chains: 1; bounding box: 48×23×56 Å

Foldseek 3Di:
DCQPCVVQALVNCVPDQKDWDDQQQKTKMWGWDDDAPAIKIKMWIFGDDDPVPTPDTDIDIFHSYRVSSVVVSVVVSVVCVVVPNDHPDPPPPPPPPDDD